Protein AF-A0AAE4VIX7-F1 (afdb_monomer_lite)

Secondary structure (DSSP, 8-state):
-------------------------------EEEEEEEEETTEEEEEEESSSS--EEEEEEEPPPGGG-TTS-S--------PPPP----------PPPHHHHHHHHHHHHHHHHH-GGGT-GGG-EEEEEEEEEE-SSSEEEEEEEEEETTSPPEEEEEEEEEETTEEEEEE-TTTTGGGG-

pLDDT: mean 71.44, std 20.61, range [35.81, 96.44]

Organism: Mycolicibacterium fortuitum (NCBI:txid1766)

Radius of gyration: 29.53 Å; chains: 1; bounding box: 94×46×64 Å

Sequence (183 aa):
MKLRGVPLITASIGVILMSATALGLSIAVADARPFCYETGPGFQKCLDSPRGDYFNPIYAGPKIPESYIPWVPDTAPSPIYVPPAPSYIPPAPVATVPDTGVLENLVQNDMQGFFDNPANGKTQYALHFERVFLTKTGDTTYEGTVAASTGGGPERIIPVHVTVDGDNLAWNLDPGVLVPLFQ

Foldseek 3Di:
DDDDDDDDDDDDDDDDDDDDDDPDDPPPQPQDAKDKDAPDDQWIWIFGCRGVPDRDTPDTGGDDPPVPPPPDDPDDPDPDPPPPDDPCPPPDPLQPDDDQVVVFVVVQVVVVCCQCDVVNVNVVQQKHWDTWDWDDDDSFKIKTWIFMAGDPFDTDIFIKIWGHDRPDIDIDGDPPRCVVRVD

Structure (mmCIF, N/CA/C/O backbone):
data_AF-A0AAE4VIX7-F1
#
_entry.id   AF-A0AAE4VIX7-F1
#
loop_
_atom_site.group_PDB
_atom_site.id
_atom_site.type_symbol
_atom_site.label_atom_id
_atom_site.label_alt_id
_atom_site.label_comp_id
_atom_site.label_asym_id
_atom_site.label_entity_id
_atom_site.label_seq_id
_atom_site.pdbx_PDB_ins_code
_atom_site.Cartn_x
_atom_site.Cartn_y
_atom_site.Cartn_z
_atom_site.occupancy
_atom_sit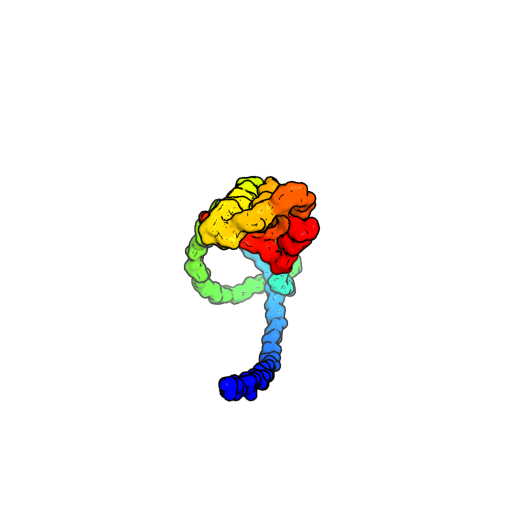e.B_iso_or_equiv
_atom_site.auth_seq_id
_atom_site.auth_comp_id
_atom_site.auth_asym_id
_atom_site.auth_atom_id
_atom_site.pdbx_PDB_model_num
ATOM 1 N N . MET A 1 1 ? 54.078 -24.212 -12.734 1.00 44.94 1 MET A N 1
ATOM 2 C CA . MET A 1 1 ? 52.688 -24.719 -12.769 1.00 44.94 1 MET A CA 1
ATOM 3 C C . MET A 1 1 ? 52.494 -25.699 -11.624 1.00 44.94 1 MET A C 1
ATOM 5 O O . MET A 1 1 ? 53.179 -26.710 -11.582 1.00 44.94 1 MET A O 1
ATOM 9 N N . LYS A 1 2 ? 51.647 -25.353 -10.650 1.00 39.28 2 LYS A N 1
ATOM 10 C CA . LYS A 1 2 ? 51.324 -26.190 -9.485 1.00 39.28 2 LYS A CA 1
ATOM 11 C C . LYS A 1 2 ? 49.862 -25.903 -9.130 1.00 39.28 2 LYS A C 1
ATOM 13 O O . LYS A 1 2 ? 49.573 -24.928 -8.447 1.00 39.28 2 LYS A O 1
ATOM 18 N N . LEU A 1 3 ? 48.948 -26.687 -9.700 1.00 40.97 3 LEU A N 1
ATOM 19 C CA . LEU A 1 3 ? 47.521 -26.657 -9.374 1.00 40.97 3 LEU A CA 1
ATOM 20 C C . LEU A 1 3 ? 47.354 -27.264 -7.975 1.00 40.97 3 LEU A C 1
ATOM 22 O O . LEU A 1 3 ? 47.625 -28.447 -7.776 1.00 40.97 3 LEU A O 1
ATOM 26 N N . ARG A 1 4 ? 46.988 -26.437 -6.990 1.00 48.88 4 ARG A N 1
ATOM 27 C CA . ARG A 1 4 ? 46.560 -26.891 -5.661 1.00 48.88 4 ARG A CA 1
ATOM 28 C C . ARG A 1 4 ? 45.058 -27.158 -5.716 1.00 48.88 4 ARG A C 1
ATOM 30 O O . ARG A 1 4 ? 44.299 -26.289 -6.131 1.00 48.88 4 ARG A O 1
ATOM 37 N N . GLY A 1 5 ? 44.679 -28.375 -5.341 1.00 39.34 5 GLY A N 1
ATOM 38 C CA . GLY A 1 5 ? 43.307 -28.861 -5.353 1.00 39.34 5 GLY A CA 1
ATOM 39 C C . GLY A 1 5 ? 42.466 -28.373 -4.176 1.00 39.34 5 GLY A C 1
ATOM 40 O O . GLY A 1 5 ? 42.968 -28.142 -3.079 1.00 39.34 5 GLY A O 1
ATOM 41 N N . VAL A 1 6 ? 41.170 -28.276 -4.444 1.00 48.34 6 VAL A N 1
ATOM 42 C CA . VAL A 1 6 ? 40.048 -28.278 -3.498 1.00 48.34 6 VAL A CA 1
ATOM 43 C C . VAL A 1 6 ? 38.975 -29.098 -4.225 1.00 48.34 6 VAL A C 1
ATOM 45 O O . VAL A 1 6 ? 38.737 -28.803 -5.400 1.00 48.34 6 VAL A O 1
ATOM 48 N N . PRO A 1 7 ? 38.421 -30.182 -3.644 1.00 50.47 7 PRO A N 1
ATOM 49 C CA . PRO A 1 7 ? 37.179 -30.001 -2.883 1.00 50.47 7 PRO A CA 1
ATOM 50 C C . PRO A 1 7 ? 36.912 -31.044 -1.782 1.00 50.47 7 PRO A C 1
ATOM 52 O O . PRO A 1 7 ? 37.218 -32.219 -1.935 1.00 50.47 7 PRO A O 1
ATOM 55 N N . LEU A 1 8 ? 36.239 -30.621 -0.710 1.00 42.22 8 LEU A N 1
ATOM 56 C CA . LEU A 1 8 ? 35.122 -31.361 -0.111 1.00 42.22 8 LEU A CA 1
ATOM 57 C C . LEU A 1 8 ? 34.461 -30.449 0.934 1.00 42.22 8 LEU A C 1
ATOM 59 O O . LEU A 1 8 ? 35.030 -30.206 1.994 1.00 42.22 8 LEU A O 1
ATOM 63 N N . ILE A 1 9 ? 33.275 -29.920 0.633 1.00 42.88 9 ILE A N 1
ATOM 64 C CA . ILE A 1 9 ? 32.386 -29.368 1.660 1.00 42.88 9 ILE A CA 1
ATOM 65 C C . ILE A 1 9 ? 31.293 -30.410 1.861 1.00 42.88 9 ILE A C 1
ATOM 67 O O . ILE A 1 9 ? 30.448 -30.632 0.998 1.00 42.88 9 ILE A O 1
ATOM 71 N N . THR A 1 10 ? 31.386 -31.097 2.991 1.00 44.09 10 THR A N 1
ATOM 72 C CA . THR A 1 10 ? 30.421 -32.076 3.479 1.00 44.09 10 THR A CA 1
ATOM 73 C C . THR A 1 10 ? 29.131 -31.352 3.858 1.00 44.09 10 THR A C 1
ATOM 75 O O . THR A 1 10 ? 29.123 -30.553 4.791 1.00 44.09 10 THR A O 1
ATOM 78 N N . ALA A 1 11 ? 28.039 -31.619 3.142 1.00 46.22 11 ALA A N 1
ATOM 79 C CA . ALA A 1 11 ? 26.706 -31.172 3.524 1.00 46.22 11 ALA A CA 1
ATOM 80 C C . ALA A 1 11 ? 26.103 -32.189 4.506 1.00 46.22 11 ALA A C 1
ATOM 82 O O . ALA A 1 11 ? 25.762 -33.308 4.127 1.00 46.22 11 ALA A O 1
ATOM 83 N N . SER A 1 12 ? 25.996 -31.818 5.778 1.00 43.56 12 SER A N 1
ATOM 84 C CA . SER A 1 12 ? 25.270 -32.584 6.793 1.00 43.56 12 SER A CA 1
ATOM 85 C C . SER A 1 12 ? 23.797 -32.167 6.803 1.00 43.56 12 SER A C 1
ATOM 87 O O . SER A 1 12 ? 23.462 -31.056 7.208 1.00 43.56 12 SER A O 1
ATOM 89 N N . ILE A 1 13 ? 22.923 -33.071 6.356 1.00 50.22 13 ILE A N 1
ATOM 90 C CA . ILE A 1 13 ? 21.464 -32.971 6.468 1.00 50.22 13 ILE A CA 1
ATOM 91 C C . ILE A 1 13 ? 21.081 -33.455 7.872 1.00 50.22 13 ILE A C 1
ATOM 93 O O . ILE A 1 13 ? 21.126 -34.650 8.156 1.00 50.22 13 ILE A O 1
ATOM 97 N N . GLY A 1 14 ? 20.723 -32.526 8.758 1.00 38.91 14 GLY A N 1
ATOM 98 C CA . GLY A 1 14 ? 20.101 -32.830 10.046 1.00 38.91 14 GLY A CA 1
ATOM 99 C C . GLY A 1 14 ? 18.582 -32.766 9.924 1.00 38.91 14 GLY A C 1
ATOM 100 O O . GLY A 1 14 ? 18.012 -31.680 9.933 1.00 38.91 14 GLY A O 1
ATOM 101 N N . VAL A 1 15 ? 17.922 -33.919 9.802 1.00 44.25 15 VAL A N 1
ATOM 102 C CA . VAL A 1 15 ? 16.461 -34.026 9.927 1.00 44.25 15 VAL A CA 1
ATOM 103 C C . VAL A 1 15 ? 16.129 -34.091 11.416 1.00 44.25 15 VAL A C 1
ATOM 105 O O . VAL A 1 15 ? 16.358 -35.113 12.060 1.00 44.25 15 VAL A O 1
ATOM 108 N N . ILE A 1 16 ? 15.612 -32.995 11.975 1.00 43.12 16 ILE A N 1
ATOM 109 C CA . ILE A 1 16 ? 15.047 -32.980 13.328 1.00 43.12 16 ILE A CA 1
ATOM 110 C C . ILE A 1 16 ? 13.573 -33.374 13.217 1.00 43.12 16 ILE A C 1
ATOM 112 O O . ILE A 1 16 ? 12.733 -32.603 12.759 1.00 43.12 16 ILE A O 1
ATOM 116 N N . LEU A 1 17 ? 13.280 -34.606 13.627 1.00 42.62 17 LEU A N 1
ATOM 117 C CA . LEU A 1 17 ? 11.937 -35.139 13.807 1.00 42.62 17 LEU A CA 1
ATOM 118 C C . LEU A 1 17 ? 11.432 -34.672 15.186 1.00 42.62 17 LEU A C 1
ATOM 120 O O . LEU A 1 17 ? 11.859 -35.211 16.206 1.00 42.62 17 LEU A O 1
ATOM 124 N N . MET A 1 18 ? 10.567 -33.654 15.240 1.00 44.44 18 MET A N 1
ATOM 125 C CA . MET A 1 18 ? 9.864 -33.291 16.478 1.00 44.44 18 MET A CA 1
ATOM 126 C C . MET A 1 18 ? 8.487 -33.954 16.509 1.00 44.44 18 MET A C 1
ATOM 128 O O . MET A 1 18 ? 7.615 -33.687 15.686 1.00 44.44 18 MET A O 1
ATOM 132 N N . SER A 1 19 ? 8.329 -34.857 17.470 1.00 46.19 19 SER A N 1
ATOM 133 C CA . SER A 1 19 ? 7.102 -35.547 17.841 1.00 46.19 19 SER A CA 1
ATOM 134 C C . SER A 1 19 ? 6.092 -34.570 18.449 1.00 46.19 19 SER A C 1
ATOM 136 O O . SER A 1 19 ? 6.297 -34.039 19.537 1.00 46.19 19 SER A O 1
ATOM 138 N N . ALA A 1 20 ? 4.969 -34.365 17.760 1.00 38.59 20 ALA A N 1
ATOM 139 C CA . ALA A 1 20 ? 3.804 -33.681 18.305 1.00 38.59 20 ALA A CA 1
ATOM 140 C C . ALA A 1 20 ? 3.019 -34.644 19.211 1.00 38.59 20 ALA A C 1
ATOM 142 O O . ALA A 1 20 ? 2.307 -35.531 18.738 1.00 38.59 20 ALA A O 1
ATOM 143 N N . THR A 1 21 ? 3.148 -34.483 20.525 1.00 46.06 21 THR A N 1
ATOM 144 C CA . THR A 1 21 ? 2.218 -35.060 21.496 1.00 46.06 21 THR A CA 1
ATOM 145 C C . THR A 1 21 ? 0.936 -34.231 21.499 1.00 46.06 21 THR A C 1
ATOM 147 O O . THR A 1 21 ? 0.884 -33.118 22.016 1.00 46.06 21 THR A O 1
ATOM 150 N N . ALA A 1 22 ? -0.115 -34.787 20.899 1.00 39.25 22 ALA A N 1
ATOM 151 C CA . ALA A 1 22 ? -1.469 -34.267 20.992 1.00 39.25 22 ALA A CA 1
ATOM 152 C C . ALA A 1 22 ? -1.993 -34.450 22.427 1.00 39.25 22 ALA A C 1
ATOM 154 O O . ALA A 1 22 ? -2.462 -35.525 22.801 1.00 39.25 22 ALA A O 1
ATOM 155 N N . LEU A 1 23 ? -1.910 -33.398 23.240 1.00 42.00 23 LEU A N 1
ATOM 156 C CA . LEU A 1 23 ? -2.723 -33.280 24.445 1.00 42.00 23 LEU A CA 1
ATOM 157 C C . LEU A 1 23 ? -4.101 -32.778 24.016 1.00 42.00 23 LEU A C 1
ATOM 159 O O . LEU A 1 23 ? -4.292 -31.598 23.728 1.00 42.00 23 LEU A O 1
ATOM 163 N N . GLY A 1 24 ? -5.047 -33.712 23.933 1.00 38.69 24 GLY A N 1
ATOM 164 C CA . GLY A 1 24 ? -6.462 -33.411 23.787 1.00 38.69 24 GLY A CA 1
ATOM 165 C C . GLY A 1 24 ? -6.947 -32.610 24.991 1.00 38.69 24 GLY A C 1
ATOM 166 O O . GLY A 1 24 ? -7.210 -33.170 26.053 1.00 38.69 24 GLY A O 1
ATOM 167 N N . LEU A 1 25 ? -7.063 -31.295 24.818 1.00 36.59 25 LEU A N 1
ATOM 168 C CA . LEU A 1 25 ? -7.889 -30.464 25.677 1.00 36.59 25 LEU A CA 1
ATOM 169 C C . LEU A 1 25 ? -9.334 -30.673 25.238 1.00 36.59 25 LEU A C 1
ATOM 171 O O . LEU A 1 25 ? -9.755 -30.223 24.174 1.00 36.59 25 LEU A O 1
ATOM 175 N N . SER A 1 26 ? -10.081 -31.401 26.059 1.00 38.09 26 SER A N 1
ATOM 176 C CA . SER A 1 26 ? -11.534 -31.435 26.008 1.00 38.09 26 SER A CA 1
ATOM 177 C C . SER A 1 26 ? -12.054 -29.997 26.050 1.00 38.09 26 SER A C 1
ATOM 179 O O . SER A 1 26 ? -11.982 -29.337 27.085 1.00 38.09 26 SER A O 1
ATOM 181 N N . ILE A 1 27 ? -12.572 -29.505 24.926 1.00 39.47 27 ILE A N 1
ATOM 182 C CA . ILE A 1 27 ? -13.399 -28.300 24.879 1.00 39.47 27 ILE A CA 1
ATOM 183 C C . ILE A 1 27 ? -14.705 -28.606 25.611 1.00 39.47 27 ILE A C 1
ATOM 185 O O . ILE A 1 27 ? -15.689 -29.057 25.030 1.00 39.47 27 ILE A O 1
ATOM 189 N N . ALA A 1 28 ? -14.702 -28.406 26.926 1.00 35.81 28 ALA A N 1
ATOM 190 C CA . ALA A 1 28 ? -15.936 -28.205 27.659 1.00 35.81 28 ALA A CA 1
ATOM 191 C C . ALA A 1 28 ? -16.530 -26.887 27.151 1.00 35.81 28 ALA A C 1
ATOM 193 O O . ALA A 1 28 ? -16.070 -25.805 27.512 1.00 35.81 28 ALA A O 1
ATOM 194 N N . VAL A 1 29 ? -17.515 -26.977 26.260 1.00 41.72 29 VAL A N 1
ATOM 195 C CA . VAL A 1 29 ? -18.374 -25.841 25.929 1.00 41.72 29 VAL A CA 1
ATOM 196 C C . VAL A 1 29 ? -19.155 -25.536 27.204 1.00 41.72 29 VAL A C 1
ATOM 198 O O . VAL A 1 29 ? -20.039 -26.296 27.594 1.00 41.72 29 VAL A O 1
ATOM 201 N N . ALA A 1 30 ? -18.755 -24.487 27.921 1.00 43.38 30 ALA A N 1
ATOM 202 C CA . ALA A 1 30 ? -19.551 -23.965 29.015 1.00 43.38 30 ALA A CA 1
ATOM 203 C C . ALA A 1 30 ? -20.843 -23.414 28.399 1.00 43.38 30 ALA A C 1
ATOM 205 O O . ALA A 1 30 ? -20.797 -22.462 27.625 1.00 43.38 30 ALA A O 1
ATOM 206 N N . ASP A 1 31 ? -21.971 -24.054 28.702 1.00 46.34 31 ASP A N 1
ATOM 207 C CA . ASP A 1 31 ? -23.308 -23.570 28.363 1.00 46.34 31 ASP A CA 1
ATOM 208 C C . ASP A 1 31 ? -23.557 -22.280 29.163 1.00 46.34 31 ASP A C 1
ATOM 210 O O . ASP A 1 31 ? -23.969 -22.299 30.329 1.00 46.34 31 ASP A O 1
ATOM 214 N N . ALA A 1 32 ? -23.153 -21.149 28.585 1.00 54.47 32 ALA A N 1
ATOM 215 C CA . ALA A 1 32 ? -23.319 -19.841 29.186 1.00 54.47 32 ALA A CA 1
ATOM 216 C C . ALA A 1 32 ? -24.740 -19.366 28.887 1.00 54.47 32 ALA A C 1
ATOM 218 O O . ALA A 1 32 ? -25.025 -18.790 27.837 1.00 54.47 32 ALA A O 1
ATOM 219 N N . ARG A 1 33 ? -25.628 -19.639 29.848 1.00 60.75 33 ARG A N 1
ATOM 220 C CA . ARG A 1 33 ? -27.011 -19.155 29.865 1.00 60.75 33 ARG A CA 1
ATOM 221 C C . ARG A 1 33 ? -27.088 -17.649 29.569 1.00 60.75 33 ARG A C 1
ATOM 223 O O . ARG A 1 33 ? -26.169 -16.916 29.951 1.00 60.75 33 ARG A O 1
ATOM 230 N N . PRO A 1 34 ? -28.205 -17.168 28.990 1.00 65.81 34 PRO A N 1
ATOM 231 C CA . PRO A 1 34 ? -28.380 -15.751 28.728 1.00 65.81 34 PRO A CA 1
ATOM 232 C C . PRO A 1 34 ? -28.231 -14.930 30.010 1.00 65.81 34 PRO A C 1
ATOM 234 O O . PRO A 1 34 ? -28.858 -15.243 31.024 1.00 65.81 34 PRO A O 1
ATOM 237 N N . PHE A 1 35 ? -27.428 -13.870 29.964 1.00 72.12 35 PHE A N 1
ATOM 238 C CA . PHE A 1 35 ? -27.260 -12.946 31.083 1.00 72.12 35 PHE A CA 1
ATOM 239 C C . PHE A 1 35 ? -27.614 -11.523 30.655 1.00 72.12 35 PHE A C 1
ATOM 241 O O . PHE A 1 35 ? -27.297 -11.089 29.546 1.00 72.12 35 PHE A O 1
ATOM 248 N N . CYS A 1 36 ? -28.285 -10.793 31.544 1.00 75.56 36 CYS A N 1
ATOM 249 C CA . CYS A 1 36 ? -28.646 -9.396 31.341 1.00 75.56 36 CYS A CA 1
ATOM 250 C C . CYS A 1 36 ? -27.830 -8.498 32.271 1.00 75.56 36 CYS A C 1
ATOM 252 O O . CYS A 1 36 ? -27.603 -8.844 33.428 1.00 75.56 36 CYS A O 1
ATOM 254 N N . TYR A 1 37 ? -27.417 -7.331 31.782 1.00 73.69 37 TYR A N 1
ATOM 255 C CA . TYR A 1 37 ? -26.749 -6.302 32.575 1.00 73.69 37 TYR A CA 1
ATOM 256 C C . TYR A 1 37 ? -27.337 -4.921 32.277 1.00 73.69 37 TYR A C 1
ATOM 258 O O . TYR A 1 37 ? -27.805 -4.644 31.169 1.00 73.69 37 TYR A O 1
ATOM 266 N N . GLU A 1 38 ? -27.340 -4.050 33.285 1.00 75.69 38 GLU A N 1
ATOM 267 C CA . GLU A 1 38 ? -27.856 -2.689 33.150 1.00 75.69 38 GLU A CA 1
ATOM 268 C C . GLU A 1 38 ? -26.874 -1.820 32.356 1.00 75.69 38 GLU A C 1
ATOM 270 O O . GLU A 1 38 ? -25.675 -1.800 32.629 1.00 75.69 38 GLU A O 1
ATOM 275 N N . THR A 1 39 ? -27.385 -1.083 31.369 1.00 76.31 39 THR A N 1
ATOM 276 C CA . THR A 1 39 ? -26.591 -0.134 30.566 1.00 76.31 39 THR A CA 1
ATOM 277 C C . THR A 1 39 ? -26.869 1.326 30.919 1.00 76.31 39 THR A C 1
ATOM 279 O O . THR A 1 39 ? -26.241 2.221 30.361 1.00 76.31 39 THR A O 1
ATOM 282 N N . GLY A 1 40 ? -27.822 1.580 31.817 1.00 74.00 40 GLY A N 1
ATOM 283 C CA . GLY A 1 40 ? -28.203 2.910 32.287 1.00 74.00 40 GLY A CA 1
ATOM 284 C C . GLY A 1 40 ? -29.487 2.867 33.124 1.00 74.00 40 GLY A C 1
ATOM 285 O O . GLY A 1 40 ? -30.106 1.805 33.225 1.00 74.00 40 GLY A O 1
ATOM 286 N N . PRO A 1 41 ? -29.917 3.999 33.716 1.00 78.19 41 PRO A N 1
ATOM 287 C CA . PRO A 1 41 ? -31.117 4.049 34.549 1.00 78.19 41 PRO A CA 1
ATOM 288 C C . PRO A 1 41 ? -32.353 3.557 33.786 1.00 78.19 41 PRO A C 1
ATOM 290 O O . PRO A 1 41 ? -32.846 4.229 32.883 1.00 78.19 41 PRO A O 1
ATOM 293 N N . GLY A 1 42 ? -32.837 2.364 34.136 1.00 78.56 42 GLY A N 1
ATOM 294 C CA . GLY A 1 42 ? -34.011 1.754 33.512 1.00 78.56 42 GLY A CA 1
ATOM 295 C C . GLY A 1 42 ? -33.773 1.095 32.150 1.00 78.56 42 GLY A C 1
ATOM 296 O O . GLY A 1 42 ? -34.759 0.791 31.488 1.00 78.56 42 GLY A O 1
ATOM 297 N N . PHE A 1 43 ? -32.526 0.844 31.735 1.00 78.12 43 PHE A N 1
ATOM 298 C CA . PHE A 1 43 ? -32.193 0.129 30.494 1.00 78.12 43 PHE A CA 1
ATOM 299 C C . PHE A 1 43 ? -31.272 -1.062 30.760 1.00 78.12 43 PHE A C 1
ATOM 301 O O . PHE A 1 43 ? -30.335 -0.968 31.555 1.00 78.12 43 PHE A O 1
ATOM 308 N N . GLN A 1 44 ? -31.497 -2.163 30.046 1.00 78.31 44 GLN A N 1
ATOM 309 C CA . GLN A 1 44 ? -30.665 -3.361 30.115 1.00 78.31 44 GLN A CA 1
ATOM 310 C C . GLN A 1 44 ? -30.336 -3.912 28.726 1.00 78.31 44 GLN A C 1
ATOM 312 O O . GLN A 1 44 ? -31.098 -3.752 27.766 1.00 78.31 44 GLN A O 1
ATOM 317 N N . LYS A 1 45 ? -29.207 -4.615 28.643 1.00 77.50 45 LYS A N 1
ATOM 318 C CA . LYS A 1 45 ? -28.851 -5.474 27.514 1.00 77.50 45 LYS A CA 1
ATOM 319 C C . LYS A 1 45 ? -28.742 -6.913 27.979 1.00 77.50 45 LYS A C 1
ATOM 321 O O . LYS A 1 45 ? -28.195 -7.165 29.047 1.00 77.50 45 LYS A O 1
ATOM 326 N N . CYS A 1 46 ? -29.240 -7.840 27.172 1.00 76.62 46 CYS A N 1
ATOM 327 C CA . CYS A 1 46 ? -29.115 -9.271 27.408 1.00 76.62 46 CYS A CA 1
ATOM 328 C C . CYS A 1 46 ? -28.312 -9.913 26.282 1.00 76.62 46 CYS A C 1
ATOM 330 O O . CYS A 1 46 ? -28.530 -9.617 25.103 1.00 76.62 46 CYS A O 1
ATOM 332 N N . LEU A 1 47 ? -27.388 -10.784 26.665 1.00 73.94 47 LEU A N 1
ATOM 333 C CA . LEU A 1 47 ? -26.490 -11.514 25.780 1.00 73.94 47 LEU A CA 1
ATOM 334 C C . LEU A 1 47 ? -26.750 -13.005 25.972 1.00 73.94 47 LEU A C 1
ATOM 336 O O . LEU A 1 47 ? -26.923 -13.446 27.106 1.00 73.94 47 LEU A O 1
ATOM 340 N N . ASP A 1 48 ? -26.766 -13.762 24.882 1.00 69.75 48 ASP A N 1
ATOM 341 C CA . ASP A 1 48 ? -26.826 -15.224 24.903 1.00 69.75 48 ASP A CA 1
ATOM 342 C C . ASP A 1 48 ? -25.527 -15.770 24.305 1.00 69.75 48 ASP A C 1
ATOM 344 O O . ASP A 1 48 ? -25.086 -15.285 23.261 1.00 69.75 48 ASP A O 1
ATOM 348 N N . SER A 1 49 ? -24.882 -16.726 24.979 1.00 59.88 49 SER A N 1
ATOM 349 C CA . SER A 1 49 ? -23.633 -17.337 24.501 1.00 59.88 49 SER A CA 1
ATOM 350 C C . SER A 1 49 ? -23.704 -18.863 24.575 1.00 59.88 49 SER A C 1
ATOM 352 O O . SER A 1 49 ? -22.968 -19.505 25.325 1.00 59.88 49 SER A O 1
ATOM 354 N N . PRO A 1 50 ? -24.564 -19.490 23.756 1.00 55.44 50 PRO A N 1
ATOM 355 C CA . PRO A 1 50 ? -24.742 -20.934 23.797 1.00 55.44 50 PRO A CA 1
ATOM 356 C C . PRO A 1 50 ? -23.529 -21.709 23.251 1.00 55.44 50 PRO A C 1
ATOM 358 O O . PRO A 1 50 ? -23.483 -22.931 23.386 1.00 55.44 50 PRO A O 1
ATOM 361 N N . ARG A 1 51 ? -22.559 -21.052 22.587 1.00 50.09 51 ARG A N 1
ATOM 362 C CA . ARG A 1 51 ? -21.436 -21.734 21.904 1.00 50.09 51 ARG A CA 1
ATOM 363 C C . ARG A 1 51 ? -20.077 -21.034 21.968 1.00 50.09 51 ARG A C 1
ATOM 365 O O . ARG A 1 51 ? -19.188 -21.405 21.214 1.00 50.09 51 ARG A O 1
ATOM 372 N N . GLY A 1 52 ? -19.886 -20.047 22.844 1.00 51.66 52 GLY A N 1
ATOM 373 C CA . GLY A 1 52 ? -18.600 -19.340 22.963 1.00 51.66 52 GLY A CA 1
ATOM 374 C C . GLY A 1 52 ? -18.247 -18.427 21.780 1.00 51.66 52 GLY A C 1
ATOM 375 O O . GLY A 1 52 ? -17.307 -17.646 21.888 1.00 51.66 52 GLY A O 1
ATOM 376 N N . ASP A 1 53 ? -19.036 -18.455 20.705 1.00 47.50 53 ASP A N 1
ATOM 377 C CA . ASP A 1 53 ? -18.894 -17.582 19.549 1.00 47.50 53 ASP A CA 1
ATOM 378 C C . ASP A 1 53 ? -19.934 -16.455 19.608 1.00 47.50 53 ASP A C 1
ATOM 380 O O . ASP A 1 53 ? -21.134 -16.680 19.469 1.00 47.50 53 ASP A O 1
ATOM 384 N N . TYR A 1 54 ? -19.423 -15.236 19.786 1.00 51.97 54 TYR A N 1
ATOM 385 C CA . TYR A 1 54 ? -20.084 -13.938 19.627 1.00 51.97 54 TYR A CA 1
ATOM 386 C C . TYR A 1 54 ? -21.271 -13.600 20.545 1.00 51.97 54 TYR A C 1
ATOM 388 O O . TYR A 1 54 ? -22.376 -14.122 20.443 1.00 51.97 54 TYR A O 1
ATOM 396 N N . PHE A 1 55 ? -21.034 -12.569 21.365 1.00 60.22 55 PHE A N 1
ATOM 397 C CA . PHE A 1 55 ? -22.005 -11.799 22.143 1.00 60.22 55 PHE A CA 1
ATOM 398 C C . PHE A 1 55 ? -23.056 -11.122 21.248 1.00 60.22 55 PHE A C 1
ATOM 400 O O . PHE A 1 55 ? -23.011 -9.910 21.024 1.00 60.22 55 PHE A O 1
ATOM 407 N N . ASN A 1 56 ? -24.003 -11.888 20.717 1.00 59.25 56 ASN A N 1
ATOM 408 C CA . ASN A 1 56 ? -25.098 -11.319 19.951 1.00 59.25 56 ASN A CA 1
ATOM 409 C C . ASN A 1 56 ? -26.171 -10.813 20.934 1.00 59.25 56 ASN A C 1
ATOM 411 O O . ASN A 1 56 ? -26.664 -11.597 21.752 1.00 59.25 56 ASN A O 1
ATOM 415 N N . PRO A 1 57 ? -26.524 -9.514 20.924 1.00 62.22 57 PRO A N 1
ATOM 416 C CA . PRO A 1 57 ? -27.540 -8.995 21.824 1.00 62.22 57 PRO A CA 1
ATOM 417 C C . PRO A 1 57 ? -28.901 -9.578 21.459 1.00 62.22 57 PRO A C 1
ATOM 419 O O . PRO A 1 57 ? -29.467 -9.264 20.415 1.00 62.22 57 PRO A O 1
ATOM 422 N N . ILE A 1 58 ? -29.441 -10.405 22.351 1.00 70.19 58 ILE A N 1
ATOM 423 C CA . ILE A 1 58 ? -30.806 -10.929 22.233 1.00 70.19 58 ILE A CA 1
ATOM 424 C C . ILE A 1 58 ? -31.843 -9.886 22.662 1.00 70.19 58 ILE A C 1
ATOM 426 O O . ILE A 1 58 ? -33.004 -9.959 22.269 1.00 70.19 58 ILE A O 1
ATOM 430 N N . TYR A 1 59 ? -31.426 -8.897 23.461 1.00 74.50 59 TYR A N 1
ATOM 431 C CA . TYR A 1 59 ? -32.280 -7.802 23.901 1.00 74.50 59 TYR A CA 1
ATOM 432 C C . TYR A 1 59 ? -31.461 -6.551 24.222 1.00 74.50 59 TYR A C 1
ATOM 434 O O . TYR A 1 59 ? -30.421 -6.631 24.877 1.00 74.50 59 TYR A O 1
ATOM 442 N N . ALA A 1 60 ? -31.954 -5.390 23.799 1.00 79.56 60 ALA A N 1
ATOM 443 C CA . ALA A 1 60 ? -31.456 -4.082 24.208 1.00 79.56 60 ALA A CA 1
ATOM 444 C C . ALA A 1 60 ? -32.649 -3.129 24.331 1.00 79.56 60 ALA A C 1
ATOM 446 O O . ALA A 1 60 ? -33.285 -2.802 23.329 1.00 79.56 60 ALA A O 1
ATOM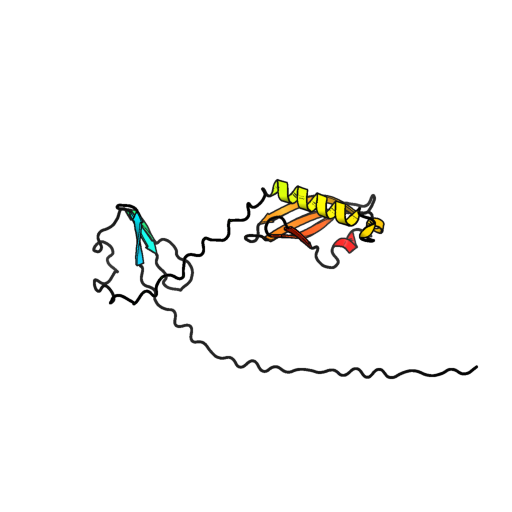 447 N N . GLY A 1 61 ? -32.979 -2.703 25.548 1.00 79.38 61 GLY A N 1
ATOM 448 C CA . GLY A 1 61 ? -34.179 -1.902 25.775 1.00 79.38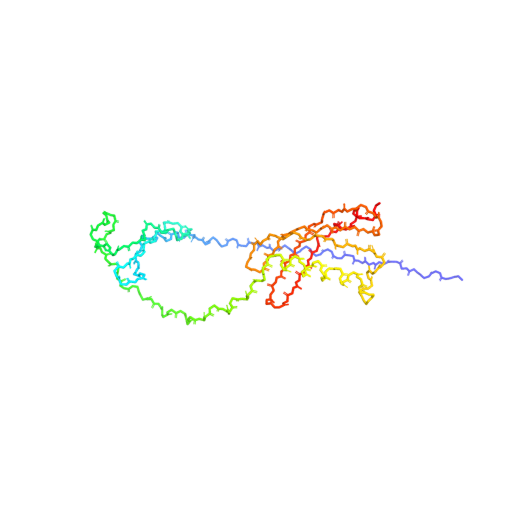 61 GLY A CA 1
ATOM 449 C C . GLY A 1 61 ? -34.419 -1.555 27.242 1.00 79.38 61 GLY A C 1
ATOM 450 O O . GLY A 1 61 ? -33.514 -1.711 28.066 1.00 79.38 61 GLY A O 1
ATOM 451 N N . PRO A 1 62 ? -35.617 -1.041 27.572 1.00 81.06 62 PRO A N 1
ATOM 452 C CA . PRO A 1 62 ? -36.015 -0.773 28.947 1.00 81.06 62 PRO A CA 1
ATOM 453 C C . PRO A 1 62 ? -35.877 -2.006 29.848 1.00 81.06 62 PRO A C 1
ATOM 455 O O . PRO A 1 62 ? -35.963 -3.142 29.390 1.00 81.06 62 PRO A O 1
ATOM 458 N N . LYS A 1 63 ? -35.672 -1.795 31.147 1.00 77.69 63 LYS A N 1
ATOM 459 C CA . LYS A 1 63 ? -35.547 -2.876 32.126 1.00 77.69 63 LYS A CA 1
ATOM 460 C C . LYS A 1 63 ? -36.823 -3.719 32.116 1.00 77.69 63 LYS A C 1
ATOM 462 O O . LYS A 1 63 ? -37.905 -3.205 32.401 1.00 77.69 63 LYS A O 1
ATOM 467 N N . ILE A 1 64 ? -36.692 -4.999 31.781 1.00 75.12 64 ILE A N 1
ATOM 468 C CA . ILE A 1 64 ? -37.800 -5.952 31.843 1.00 75.12 64 ILE A CA 1
ATOM 469 C C . ILE A 1 64 ? -37.783 -6.638 33.213 1.00 75.12 64 ILE A C 1
ATOM 471 O O . ILE A 1 64 ? -36.706 -6.935 33.730 1.00 75.12 64 ILE A O 1
ATOM 475 N N . PRO A 1 65 ? -38.950 -6.865 33.837 1.00 68.31 65 PRO A N 1
ATOM 476 C CA . PRO A 1 65 ? -39.020 -7.627 35.077 1.00 68.31 65 PRO A CA 1
ATOM 477 C C . PRO A 1 65 ? -38.527 -9.062 34.836 1.00 68.31 65 PRO A C 1
ATOM 479 O O . PRO A 1 65 ? -38.820 -9.651 33.795 1.00 68.31 65 PRO A O 1
ATOM 482 N N . GLU A 1 66 ? -37.793 -9.621 35.804 1.00 58.09 66 GLU A N 1
ATOM 483 C CA . GLU A 1 66 ? -37.131 -10.939 35.716 1.00 58.09 66 GLU A CA 1
ATOM 484 C C . GLU A 1 66 ? -38.084 -12.087 35.334 1.00 58.09 66 GLU A C 1
ATOM 486 O O . GLU A 1 66 ? -37.660 -13.071 34.739 1.00 58.09 66 GLU A O 1
ATOM 491 N N . SER A 1 67 ? -39.387 -11.926 35.573 1.00 58.38 67 SER A N 1
ATOM 492 C CA . SER A 1 67 ? -40.433 -12.899 35.249 1.00 58.38 67 SER A CA 1
ATOM 493 C C . SER A 1 67 ? -40.880 -12.932 33.780 1.00 58.38 67 SER A C 1
ATOM 495 O O . SER A 1 67 ? -41.689 -13.785 33.415 1.00 58.38 67 SER A O 1
ATOM 497 N N . TYR A 1 68 ? -40.409 -12.019 32.923 1.00 61.31 68 TYR A N 1
ATOM 498 C CA . TYR A 1 68 ? -40.893 -11.908 31.537 1.00 61.31 68 TYR A CA 1
ATOM 499 C C . TYR A 1 68 ? -40.157 -12.819 30.538 1.00 61.31 68 TYR A C 1
ATOM 501 O O . TYR A 1 68 ? -40.550 -12.892 29.375 1.00 61.31 68 TYR A O 1
ATOM 509 N N . ILE A 1 69 ? -39.103 -13.525 30.964 1.00 57.78 69 ILE A N 1
ATOM 510 C CA . ILE A 1 69 ? -38.335 -14.427 30.097 1.00 57.78 69 ILE A CA 1
ATOM 511 C C . ILE A 1 69 ? -38.642 -15.883 30.494 1.00 57.78 69 ILE A C 1
ATOM 513 O O . ILE A 1 69 ? -38.040 -16.397 31.436 1.00 57.78 69 ILE A O 1
ATOM 517 N N . PRO A 1 70 ? -39.557 -16.581 29.791 1.00 53.50 70 PRO A N 1
ATOM 518 C CA . PRO A 1 70 ? -40.119 -17.866 30.230 1.00 53.50 70 PRO A CA 1
ATOM 519 C C . PRO A 1 70 ? -39.131 -19.048 30.262 1.00 53.50 70 PRO A C 1
ATOM 521 O O . PRO A 1 70 ? -39.517 -20.157 30.618 1.00 53.50 70 PRO A O 1
ATOM 524 N N . TRP A 1 71 ? -37.867 -18.838 29.890 1.00 57.25 71 TRP A N 1
ATOM 525 C CA . TRP A 1 71 ? -36.810 -19.855 29.885 1.00 57.25 71 TRP A CA 1
ATOM 526 C C . TRP A 1 71 ? -35.645 -19.549 30.838 1.00 57.25 71 TRP A C 1
ATOM 528 O O . TRP A 1 71 ? -34.653 -20.277 30.824 1.00 57.25 71 TRP A O 1
ATOM 538 N N . VAL A 1 72 ? -35.733 -18.500 31.663 1.00 51.69 72 VAL A N 1
ATOM 539 C CA . VAL A 1 72 ? -34.726 -18.202 32.694 1.00 51.69 72 VAL A CA 1
ATOM 540 C C . VAL A 1 72 ? -35.153 -18.881 33.999 1.00 51.69 72 VAL A C 1
ATOM 542 O O . VAL A 1 72 ? -36.225 -18.572 34.511 1.00 51.69 72 VAL A O 1
ATOM 545 N N . PRO A 1 73 ? -34.379 -19.834 34.547 1.00 49.31 73 PRO A N 1
ATOM 546 C CA . PRO A 1 73 ? -34.728 -20.465 35.817 1.00 49.31 73 PRO A CA 1
ATOM 547 C C . PRO A 1 73 ? -34.643 -19.472 36.982 1.00 49.31 73 PRO A C 1
ATOM 549 O O . PRO A 1 73 ? -33.654 -18.753 37.092 1.00 49.31 73 PRO A O 1
ATOM 552 N N . ASP A 1 74 ? -35.625 -19.513 37.889 1.00 51.19 74 ASP A N 1
ATOM 553 C CA . ASP A 1 74 ? -35.730 -18.679 39.108 1.00 51.19 74 ASP A CA 1
ATOM 554 C C . ASP A 1 74 ? -34.580 -18.864 40.120 1.00 51.19 74 ASP A C 1
ATOM 556 O O . ASP A 1 74 ? -34.496 -18.180 41.141 1.00 51.19 74 ASP A O 1
ATOM 560 N N . THR A 1 75 ? -33.676 -19.810 39.880 1.00 52.38 75 THR A N 1
ATOM 561 C CA . THR A 1 75 ? -32.499 -20.024 40.715 1.00 52.38 75 THR A CA 1
ATOM 562 C C . THR A 1 75 ? -31.359 -19.138 40.243 1.00 52.38 75 THR A C 1
ATOM 564 O O . THR A 1 75 ? -30.546 -19.530 39.403 1.00 52.38 75 THR A O 1
ATOM 567 N N . ALA A 1 76 ? -31.274 -17.945 40.839 1.00 50.56 76 ALA A N 1
ATOM 568 C CA . ALA A 1 76 ? -30.057 -17.147 40.810 1.00 50.56 76 ALA A CA 1
ATOM 569 C C . ALA A 1 76 ? -28.881 -18.045 41.254 1.00 50.56 76 ALA A C 1
ATOM 571 O O . ALA A 1 76 ? -28.925 -18.598 42.360 1.00 50.56 76 ALA A O 1
ATOM 572 N N . PRO A 1 77 ? -27.858 -18.266 40.407 1.00 50.59 77 PRO A N 1
ATOM 573 C CA . PRO A 1 77 ? -26.695 -19.031 40.818 1.00 50.59 77 PRO A CA 1
ATOM 574 C C . PRO A 1 77 ? -26.031 -18.327 42.003 1.00 50.59 77 PRO A C 1
ATOM 576 O O . PRO A 1 77 ? -26.011 -17.097 42.079 1.00 50.59 77 PRO A O 1
ATOM 579 N N . SER A 1 78 ? -25.493 -19.118 42.934 1.00 42.81 78 SER A N 1
ATOM 580 C CA . SER A 1 78 ? -24.686 -18.626 44.052 1.00 42.81 78 SER A CA 1
ATOM 581 C C . SER A 1 78 ? -23.679 -17.589 43.545 1.00 42.81 78 SER A C 1
ATOM 583 O O . SER A 1 78 ? -23.113 -17.816 42.471 1.00 42.81 78 SER A O 1
ATOM 585 N N . PRO A 1 79 ? -23.429 -16.486 44.277 1.00 40.25 79 PRO A N 1
ATOM 586 C CA . PRO A 1 79 ? -22.505 -15.452 43.834 1.00 40.25 79 PRO A CA 1
ATOM 587 C C . PRO A 1 79 ? -21.154 -16.095 43.532 1.00 40.25 79 PRO A C 1
ATOM 589 O O . PRO A 1 79 ? -20.433 -16.532 44.431 1.00 40.25 79 PRO A O 1
ATOM 592 N N . ILE A 1 80 ? -20.844 -16.203 42.242 1.00 40.06 80 ILE A N 1
ATOM 593 C CA . ILE A 1 80 ? -19.521 -16.589 41.782 1.00 40.06 80 ILE A CA 1
ATOM 594 C C . ILE A 1 80 ? -18.598 -15.502 42.311 1.00 40.06 80 ILE A C 1
ATOM 596 O O . ILE A 1 80 ? -18.870 -14.314 42.133 1.00 40.06 80 ILE A O 1
ATOM 600 N N . TYR A 1 81 ? -17.535 -15.909 43.002 1.00 43.06 81 TYR A N 1
ATOM 601 C CA . TYR A 1 81 ? -16.438 -15.013 43.325 1.00 43.06 81 TYR A CA 1
ATOM 602 C C . TYR A 1 81 ? -15.935 -14.431 42.004 1.00 43.06 81 TYR A C 1
ATOM 604 O O . TYR A 1 81 ? -15.244 -15.108 41.246 1.00 43.06 81 TYR A O 1
ATOM 612 N N . VAL A 1 82 ? -16.359 -13.206 41.700 1.00 44.94 82 VAL A N 1
ATOM 613 C CA . VAL A 1 82 ? -15.815 -12.428 40.598 1.00 44.94 82 VAL A CA 1
ATOM 614 C C . VAL A 1 82 ? -14.459 -11.969 41.115 1.00 44.94 82 VAL A C 1
ATOM 616 O O . VAL A 1 82 ? -14.430 -11.143 42.035 1.00 44.94 82 VAL A O 1
ATOM 619 N N . PRO A 1 83 ? -13.333 -12.528 40.629 1.00 42.03 83 PRO A N 1
ATOM 620 C CA . PRO A 1 83 ? -12.043 -11.954 40.961 1.00 42.03 83 PRO A CA 1
ATOM 621 C C . PRO A 1 83 ? -12.099 -10.464 40.602 1.00 42.03 83 PRO A C 1
ATOM 623 O O . PRO A 1 83 ? -12.750 -10.114 39.612 1.00 42.03 83 PRO A O 1
ATOM 626 N N . PRO A 1 84 ? -11.485 -9.580 41.408 1.00 49.50 84 PRO A N 1
ATOM 627 C CA . PRO A 1 84 ? -11.454 -8.159 41.098 1.00 49.50 84 PRO A CA 1
ATOM 628 C C . PRO A 1 84 ? -11.057 -7.997 39.636 1.00 49.50 84 PRO A C 1
ATOM 630 O O . PRO A 1 84 ? -10.087 -8.619 39.193 1.00 49.50 84 PRO A O 1
ATOM 633 N N . ALA A 1 85 ? -11.869 -7.237 38.890 1.00 48.94 85 ALA A N 1
ATOM 634 C CA . ALA A 1 85 ? -11.617 -6.989 37.482 1.00 48.94 85 ALA A CA 1
ATOM 635 C C . ALA A 1 85 ? -10.135 -6.614 37.338 1.00 48.94 85 ALA A C 1
ATOM 637 O O . ALA A 1 85 ? -9.664 -5.783 38.129 1.00 48.94 85 ALA A O 1
ATOM 638 N N . PRO A 1 86 ? -9.384 -7.244 36.414 1.00 50.31 86 PRO A N 1
ATOM 639 C CA . PRO A 1 86 ? -8.017 -6.823 36.163 1.00 50.31 86 PRO A CA 1
ATOM 640 C C . PRO A 1 86 ? -8.053 -5.313 35.973 1.00 50.31 86 PRO A C 1
ATOM 642 O O . PRO A 1 86 ? -8.960 -4.810 35.302 1.00 50.31 86 PRO A O 1
ATOM 645 N N . SER A 1 87 ? -7.143 -4.606 36.649 1.00 43.59 87 SER A N 1
ATOM 646 C CA . SER A 1 87 ? -7.051 -3.152 36.598 1.00 43.59 87 SER A CA 1
ATOM 647 C C . SER A 1 87 ? -7.315 -2.710 35.168 1.00 43.59 87 SER A C 1
ATOM 649 O O . SER A 1 87 ? -6.616 -3.167 34.264 1.00 43.59 87 SER A O 1
ATOM 651 N N . TYR A 1 88 ? -8.362 -1.904 34.965 1.00 43.12 88 TYR A N 1
ATOM 652 C CA . TYR A 1 88 ? -8.659 -1.319 33.667 1.00 43.12 88 TYR A CA 1
ATOM 653 C C . TYR A 1 88 ? -7.440 -0.488 33.286 1.00 43.12 88 TYR A C 1
ATOM 655 O O . TYR A 1 88 ? -7.274 0.642 33.741 1.00 43.12 88 TYR A O 1
ATOM 663 N N . ILE A 1 89 ? -6.538 -1.096 32.522 1.00 46.19 89 ILE A N 1
ATOM 664 C CA . ILE A 1 89 ? -5.555 -0.369 31.748 1.00 46.19 89 ILE A CA 1
ATOM 665 C C . ILE A 1 89 ? -6.432 0.320 30.710 1.00 46.19 89 ILE A C 1
ATOM 667 O O . ILE A 1 89 ? -7.096 -0.388 29.944 1.00 46.19 89 ILE A O 1
ATOM 671 N N . PRO A 1 90 ? -6.530 1.661 30.725 1.00 49.03 90 PRO A N 1
ATOM 672 C CA . PRO A 1 90 ? -7.201 2.361 29.648 1.00 49.03 90 PRO A CA 1
ATOM 673 C C . PRO A 1 90 ? -6.659 1.788 28.341 1.00 49.03 90 PRO A C 1
ATOM 675 O O . PRO A 1 90 ? -5.439 1.598 28.261 1.00 49.03 90 PRO A O 1
ATOM 678 N N . PRO A 1 91 ? -7.514 1.459 27.354 1.00 55.25 91 PRO A N 1
ATOM 679 C CA . PRO A 1 91 ? -7.005 1.092 26.047 1.00 55.25 91 PRO A CA 1
ATOM 680 C C . PRO A 1 91 ? -5.978 2.153 25.673 1.00 55.25 91 PRO A C 1
ATOM 682 O O . PRO A 1 91 ? -6.222 3.348 25.891 1.00 55.25 91 PRO A O 1
ATOM 685 N N . ALA A 1 92 ? -4.801 1.698 25.229 1.00 55.31 92 ALA A N 1
ATOM 686 C CA . ALA A 1 92 ? -3.773 2.600 24.742 1.00 55.31 92 ALA A CA 1
ATOM 687 C C . ALA A 1 92 ? -4.468 3.636 23.847 1.00 55.31 92 ALA A C 1
ATOM 689 O O . ALA A 1 92 ? -5.388 3.244 23.116 1.00 55.31 92 ALA A O 1
ATOM 690 N N . PRO A 1 93 ? -4.132 4.934 23.975 1.00 48.66 93 PRO A N 1
ATOM 691 C CA . PRO A 1 93 ? -4.789 5.979 23.204 1.00 48.66 93 PRO A CA 1
ATOM 692 C C . PRO A 1 93 ? -4.887 5.495 21.765 1.00 48.66 93 PRO A C 1
ATOM 694 O O . PRO A 1 93 ? -3.872 5.109 21.188 1.00 48.66 93 PRO A O 1
ATOM 697 N N . VAL A 1 94 ? -6.121 5.398 21.256 1.00 51.81 94 VAL A N 1
ATOM 698 C CA . VAL A 1 94 ? -6.376 4.916 19.901 1.00 51.81 94 VAL A CA 1
ATOM 699 C C . VAL A 1 94 ? -5.506 5.779 19.008 1.00 51.81 94 VAL A C 1
ATOM 701 O O . VAL A 1 94 ? -5.740 6.988 18.933 1.00 51.81 94 VAL A O 1
ATOM 704 N N . ALA A 1 95 ? -4.461 5.186 18.423 1.00 57.31 95 ALA A N 1
ATOM 705 C CA . ALA A 1 95 ? -3.635 5.883 17.458 1.00 57.31 95 ALA A CA 1
ATOM 706 C C . ALA A 1 95 ? -4.611 6.459 16.438 1.00 57.31 95 ALA A C 1
ATOM 708 O O . ALA A 1 95 ? -5.443 5.724 15.901 1.00 57.31 95 ALA A O 1
ATOM 709 N N . THR A 1 96 ? -4.615 7.780 16.279 1.00 56.75 96 THR A N 1
ATOM 710 C CA . THR A 1 96 ? -5.498 8.456 15.334 1.00 56.75 96 THR A CA 1
ATOM 711 C C . THR A 1 96 ? -5.180 7.908 13.960 1.00 56.75 96 THR A C 1
ATOM 713 O O . THR A 1 96 ? -4.175 8.270 13.357 1.00 56.75 96 THR A O 1
ATOM 716 N N . VAL A 1 97 ? -6.011 6.973 13.512 1.00 59.03 97 VAL A N 1
ATOM 717 C CA . VAL A 1 97 ? -5.854 6.325 12.223 1.00 59.03 97 VAL A CA 1
ATOM 718 C C . VAL A 1 97 ? -6.039 7.408 11.162 1.00 59.03 97 VAL A C 1
ATOM 720 O O . VAL A 1 97 ? -7.099 8.042 11.153 1.00 59.03 97 VAL A O 1
ATOM 723 N N . PRO A 1 98 ? -5.034 7.666 10.308 1.00 65.88 98 PRO A N 1
ATOM 724 C CA . PRO A 1 98 ? -5.172 8.650 9.250 1.00 65.88 98 PRO A CA 1
ATOM 725 C C . PRO A 1 98 ? -6.319 8.251 8.322 1.00 65.88 98 PRO A C 1
ATOM 727 O O . PRO A 1 98 ? -6.565 7.067 8.081 1.00 65.88 98 PRO A O 1
ATOM 730 N N . ASP A 1 99 ? -7.020 9.256 7.802 1.00 83.88 99 ASP A N 1
ATOM 731 C CA . ASP A 1 99 ? -7.971 9.054 6.714 1.00 83.88 99 ASP A CA 1
ATOM 732 C C . ASP A 1 99 ? -7.297 8.262 5.581 1.00 83.88 99 ASP A C 1
ATOM 734 O O . ASP A 1 99 ? -6.133 8.507 5.249 1.00 83.88 99 ASP A O 1
ATOM 738 N N . THR A 1 100 ? -8.003 7.283 5.010 1.00 85.38 100 THR A N 1
ATOM 739 C CA . THR A 1 100 ? -7.404 6.339 4.056 1.00 85.38 100 THR A CA 1
ATOM 740 C C . THR A 1 100 ? -6.832 7.051 2.829 1.00 85.38 100 THR A C 1
ATOM 742 O O . THR A 1 100 ? -5.763 6.662 2.368 1.00 85.38 100 THR A O 1
ATOM 745 N N . GLY A 1 101 ? -7.439 8.154 2.375 1.00 89.00 101 GLY A N 1
ATOM 746 C CA . GLY A 1 101 ? -6.896 8.945 1.267 1.00 89.00 101 GLY A CA 1
ATOM 747 C C . GLY A 1 101 ? -5.602 9.680 1.632 1.00 89.00 101 GLY A C 1
ATOM 748 O O . GLY A 1 101 ? -4.709 9.843 0.801 1.00 89.00 101 GLY A O 1
ATOM 749 N N . VAL A 1 102 ? -5.443 10.097 2.891 1.00 91.25 102 VAL A N 1
ATOM 750 C CA . VAL A 1 102 ? -4.170 10.654 3.384 1.00 91.25 102 VAL A CA 1
ATOM 751 C C . VAL A 1 102 ? -3.104 9.561 3.445 1.00 91.25 102 VAL A C 1
ATOM 753 O O . VAL A 1 102 ? -1.970 9.790 3.026 1.00 91.25 102 VAL A O 1
ATOM 756 N N . LEU A 1 103 ? -3.470 8.367 3.917 1.00 93.81 103 LEU A N 1
ATOM 757 C CA . LEU A 1 103 ? -2.559 7.228 4.001 1.00 93.81 103 LEU A CA 1
ATOM 758 C C . LEU A 1 103 ? -2.067 6.774 2.619 1.00 93.81 103 LEU A C 1
ATOM 760 O O . LEU A 1 103 ? -0.876 6.535 2.456 1.00 93.81 103 LEU A O 1
ATOM 764 N N . GLU A 1 104 ? -2.945 6.713 1.617 1.00 95.00 104 GLU A N 1
ATOM 765 C CA . GLU A 1 104 ? -2.589 6.386 0.228 1.00 95.00 104 GLU A CA 1
ATOM 766 C C . GLU A 1 104 ? -1.518 7.336 -0.327 1.00 95.00 104 GLU A C 1
ATOM 768 O O . GLU A 1 104 ? -0.501 6.887 -0.860 1.00 95.00 104 GLU A O 1
ATOM 773 N N . ASN A 1 105 ? -1.697 8.645 -0.121 1.00 95.25 105 ASN A N 1
ATOM 774 C CA . ASN A 1 105 ? -0.718 9.656 -0.525 1.00 95.25 105 ASN A CA 1
ATOM 775 C C . ASN A 1 105 ? 0.608 9.521 0.239 1.00 95.25 105 ASN A C 1
ATOM 777 O O . ASN A 1 105 ? 1.677 9.704 -0.342 1.00 95.25 105 ASN A O 1
ATOM 781 N N . LEU A 1 106 ? 0.561 9.208 1.538 1.00 94.81 106 LEU A N 1
ATOM 782 C CA . LEU A 1 106 ? 1.767 8.987 2.340 1.00 94.81 106 LEU A CA 1
ATOM 783 C C . LEU A 1 106 ? 2.551 7.769 1.851 1.00 94.81 106 LEU A C 1
ATOM 785 O O . LEU A 1 106 ? 3.754 7.882 1.639 1.00 94.81 106 LEU A O 1
ATOM 789 N N . VAL A 1 107 ? 1.876 6.640 1.615 1.00 96.25 107 VAL A N 1
ATOM 790 C CA . VAL A 1 107 ? 2.505 5.419 1.089 1.00 96.25 107 VAL A CA 1
ATOM 791 C C . VAL A 1 107 ? 3.119 5.686 -0.279 1.00 96.25 107 VAL A C 1
ATOM 793 O O . VAL A 1 107 ? 4.275 5.342 -0.497 1.00 96.25 107 VAL A O 1
ATOM 796 N N . GLN A 1 108 ? 2.394 6.351 -1.182 1.00 96.44 108 GLN A N 1
ATOM 797 C CA . GLN A 1 108 ? 2.921 6.696 -2.501 1.00 96.44 108 GLN A CA 1
ATOM 798 C C . GLN A 1 108 ? 4.197 7.542 -2.405 1.00 96.44 108 GLN A C 1
ATOM 800 O O . GLN A 1 108 ? 5.199 7.223 -3.045 1.00 96.44 108 GLN A O 1
ATOM 805 N N . ASN A 1 109 ? 4.164 8.612 -1.607 1.00 95.56 109 ASN A N 1
ATOM 806 C CA . ASN A 1 109 ? 5.301 9.515 -1.451 1.00 95.56 109 ASN A CA 1
ATOM 807 C C . ASN A 1 109 ? 6.498 8.823 -0.794 1.00 95.56 109 ASN A C 1
ATOM 809 O O . ASN A 1 109 ? 7.633 9.060 -1.204 1.00 95.56 109 ASN A O 1
ATOM 813 N N . ASP A 1 110 ? 6.257 7.961 0.195 1.00 95.94 110 ASP A N 1
ATOM 814 C CA . ASP A 1 110 ? 7.312 7.20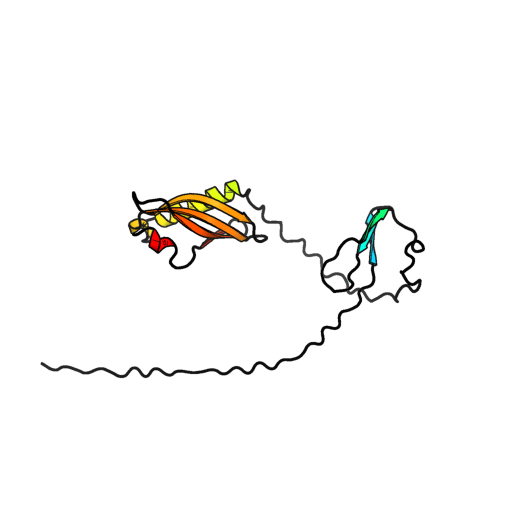8 0.872 1.00 95.94 110 ASP A CA 1
ATOM 815 C C . ASP A 1 110 ? 7.952 6.171 -0.062 1.00 95.94 110 ASP A C 1
ATOM 817 O O . ASP A 1 110 ? 9.177 6.108 -0.178 1.00 95.94 110 ASP A O 1
ATOM 821 N N . MET A 1 111 ? 7.138 5.433 -0.827 1.00 95.50 111 MET A N 1
ATOM 822 C CA . MET A 1 111 ? 7.619 4.516 -1.864 1.00 95.50 111 MET A CA 1
ATOM 823 C C . MET A 1 111 ? 8.454 5.248 -2.918 1.00 95.50 111 MET A C 1
ATOM 825 O O . MET A 1 111 ? 9.579 4.837 -3.211 1.00 95.50 111 MET A O 1
ATOM 829 N N . GLN A 1 112 ? 7.940 6.355 -3.462 1.00 95.69 112 GLN A N 1
ATOM 830 C CA . GLN A 1 112 ? 8.657 7.148 -4.458 1.00 95.69 112 GLN A CA 1
ATOM 831 C C . GLN A 1 112 ? 9.969 7.692 -3.879 1.00 95.69 112 GLN A C 1
ATOM 833 O O . GLN A 1 112 ? 11.031 7.507 -4.472 1.00 95.69 112 GLN A O 1
ATOM 838 N N . GLY A 1 113 ? 9.928 8.264 -2.673 1.00 93.25 113 GLY A N 1
ATOM 839 C CA . GLY A 1 113 ? 11.106 8.770 -1.973 1.00 93.25 113 GLY A CA 1
ATOM 840 C C . GLY A 1 113 ? 12.158 7.690 -1.713 1.00 93.25 113 GLY A C 1
ATOM 841 O O . GLY A 1 113 ? 13.353 7.947 -1.861 1.00 93.25 113 GLY A O 1
ATOM 842 N N . PHE A 1 114 ? 11.744 6.462 -1.388 1.00 92.94 114 PHE A N 1
ATOM 843 C CA . PHE A 1 114 ? 12.660 5.340 -1.200 1.00 92.94 114 PHE A CA 1
ATOM 844 C C . PHE A 1 114 ? 13.416 4.986 -2.487 1.00 92.94 114 PHE A C 1
ATOM 846 O O . PHE A 1 114 ? 14.634 4.785 -2.443 1.00 92.94 114 PHE A O 1
ATOM 853 N N . PHE A 1 115 ? 12.726 4.916 -3.628 1.00 92.62 115 PHE A N 1
ATOM 854 C CA . PHE A 1 115 ? 13.345 4.549 -4.906 1.00 92.62 115 PHE A CA 1
ATOM 855 C C . PHE A 1 115 ? 14.099 5.703 -5.578 1.00 92.62 115 PHE A C 1
ATOM 857 O O . PHE A 1 115 ? 15.085 5.442 -6.271 1.00 92.62 115 PHE A O 1
ATOM 864 N N . ASP A 1 116 ? 13.710 6.950 -5.311 1.00 92.50 116 ASP A N 1
ATOM 865 C CA . ASP A 1 116 ? 14.401 8.148 -5.800 1.00 92.50 116 ASP A CA 1
ATOM 866 C C . ASP A 1 116 ? 15.646 8.493 -4.977 1.00 92.50 116 ASP A C 1
ATOM 868 O O . ASP A 1 116 ? 16.552 9.171 -5.469 1.00 92.50 116 ASP A O 1
ATOM 872 N N . ASN A 1 117 ? 15.734 8.022 -3.729 1.00 91.44 117 ASN A N 1
ATOM 873 C CA . ASN A 1 117 ? 16.875 8.312 -2.873 1.00 91.44 117 ASN A CA 1
ATOM 874 C C . ASN A 1 117 ? 18.118 7.500 -3.303 1.00 91.44 117 ASN A C 1
ATOM 876 O O . ASN A 1 117 ? 18.159 6.275 -3.127 1.00 91.44 117 ASN A O 1
ATOM 880 N N . PRO A 1 118 ? 19.195 8.157 -3.784 1.00 90.81 118 PRO A N 1
ATOM 881 C CA . PRO A 1 118 ? 20.409 7.469 -4.220 1.00 90.81 118 PRO A CA 1
ATOM 882 C C . PRO A 1 118 ? 21.113 6.707 -3.090 1.00 90.81 118 PRO A C 1
ATOM 884 O O . PRO A 1 118 ? 21.818 5.738 -3.369 1.00 90.81 118 PRO A O 1
ATOM 887 N N . ALA A 1 119 ? 20.897 7.083 -1.824 1.00 91.44 119 ALA A N 1
ATOM 888 C CA . ALA A 1 119 ? 21.467 6.383 -0.673 1.00 91.44 119 ALA A CA 1
ATOM 889 C C . ALA A 1 119 ? 20.960 4.936 -0.541 1.00 91.44 119 ALA A C 1
ATOM 891 O O . ALA A 1 119 ? 21.661 4.092 0.014 1.00 91.44 119 ALA A O 1
ATOM 892 N N . ASN A 1 120 ? 19.783 4.629 -1.096 1.00 83.75 120 ASN A N 1
ATOM 893 C CA . ASN A 1 120 ? 19.206 3.286 -1.055 1.00 83.75 120 ASN A CA 1
ATOM 894 C C . ASN A 1 120 ? 19.774 2.359 -2.146 1.00 83.75 120 ASN A C 1
ATOM 896 O O . ASN A 1 120 ? 19.541 1.149 -2.108 1.00 83.75 120 ASN A O 1
ATOM 900 N N . GLY A 1 121 ? 20.520 2.892 -3.126 1.00 85.69 121 GLY A N 1
ATOM 901 C CA . GLY A 1 121 ? 21.108 2.101 -4.214 1.00 85.69 121 GLY A CA 1
ATOM 902 C C . GLY A 1 121 ? 20.063 1.407 -5.098 1.00 85.69 121 GLY A C 1
ATOM 903 O O . GLY A 1 121 ? 20.291 0.283 -5.557 1.00 85.69 121 GLY A O 1
ATOM 904 N N . LYS A 1 122 ? 18.888 2.035 -5.262 1.00 84.50 122 LYS A N 1
ATOM 905 C CA . LYS A 1 122 ? 17.746 1.535 -6.053 1.00 84.50 122 LYS A CA 1
ATOM 906 C C . LYS A 1 122 ? 17.342 2.458 -7.209 1.00 84.50 122 LYS A C 1
ATOM 908 O O . LYS A 1 122 ? 16.475 2.088 -7.995 1.00 84.50 122 LYS A O 1
ATOM 913 N N . THR A 1 123 ? 17.989 3.610 -7.365 1.00 85.44 123 THR A N 1
ATOM 914 C CA . THR A 1 123 ? 17.654 4.602 -8.401 1.00 85.44 123 THR A CA 1
ATOM 915 C C . THR A 1 123 ? 17.823 4.069 -9.826 1.00 85.44 123 THR A C 1
ATOM 917 O O . THR A 1 123 ? 17.165 4.545 -10.746 1.00 85.44 123 THR A O 1
ATOM 920 N N . GLN A 1 124 ? 18.638 3.026 -10.023 1.00 86.00 124 GLN A N 1
ATOM 921 C CA . GLN A 1 124 ? 18.823 2.365 -11.318 1.00 86.00 124 GLN A CA 1
ATOM 922 C C . GLN A 1 124 ? 17.549 1.725 -11.886 1.00 86.00 124 GLN A C 1
ATOM 924 O O . GLN A 1 124 ? 17.509 1.431 -13.077 1.00 86.00 124 GLN A O 1
ATOM 929 N N . TYR A 1 125 ? 16.532 1.474 -11.055 1.00 87.12 125 TYR A N 1
ATOM 930 C CA . TYR A 1 125 ? 15.283 0.858 -11.502 1.00 87.12 125 TYR A CA 1
ATOM 931 C C . TYR A 1 125 ? 14.292 1.864 -12.100 1.00 87.12 125 TYR A C 1
ATOM 933 O O . TYR A 1 125 ? 13.308 1.425 -12.691 1.00 87.12 125 TYR A O 1
ATOM 941 N N . ALA A 1 126 ? 14.543 3.175 -11.956 1.00 89.88 126 ALA A N 1
ATOM 942 C CA . ALA A 1 126 ? 13.703 4.254 -12.488 1.00 89.88 126 ALA A CA 1
ATOM 943 C C . ALA A 1 126 ? 12.196 4.010 -12.262 1.00 89.88 126 ALA A C 1
ATOM 945 O O . ALA A 1 126 ? 11.401 4.106 -13.196 1.00 89.88 126 ALA A O 1
ATOM 946 N N . LEU A 1 127 ? 11.832 3.590 -11.044 1.00 93.25 127 LEU A N 1
ATOM 947 C CA . LEU A 1 127 ? 10.455 3.252 -10.701 1.00 93.25 127 LEU A CA 1
ATOM 948 C C . LEU A 1 127 ? 9.641 4.517 -10.439 1.00 93.25 127 LEU A C 1
ATOM 950 O O . LEU A 1 127 ? 10.093 5.431 -9.748 1.00 93.25 127 LEU A O 1
ATOM 954 N N . HIS A 1 128 ? 8.424 4.524 -10.964 1.00 94.31 128 HIS A N 1
ATOM 955 C CA . HIS A 1 128 ? 7.449 5.581 -10.756 1.00 94.31 128 HIS A CA 1
ATOM 956 C C . HIS A 1 128 ? 6.179 4.981 -10.166 1.00 94.31 128 HIS A C 1
ATOM 958 O O . HIS A 1 128 ? 5.613 4.054 -10.745 1.00 94.31 128 HIS A O 1
ATOM 964 N N . PHE A 1 129 ? 5.745 5.500 -9.019 1.00 93.69 129 PHE A N 1
ATOM 965 C CA . PHE A 1 129 ? 4.528 5.086 -8.325 1.00 93.69 129 PHE A CA 1
ATOM 966 C C . PHE A 1 129 ? 3.463 6.183 -8.457 1.00 93.69 129 PHE A C 1
ATOM 968 O O . PHE A 1 129 ? 3.674 7.322 -8.039 1.00 93.69 129 PHE A O 1
ATOM 975 N N . GLU A 1 130 ? 2.314 5.851 -9.049 1.00 90.25 130 GLU A N 1
ATOM 976 C CA . GLU A 1 130 ? 1.288 6.843 -9.406 1.00 90.25 130 GLU A CA 1
ATOM 977 C C . GLU A 1 130 ? 0.106 6.909 -8.449 1.00 90.25 130 GLU A C 1
ATOM 979 O O . GLU A 1 130 ? -0.299 7.993 -8.043 1.00 90.25 130 GLU A O 1
ATOM 984 N N . ARG A 1 131 ? -0.531 5.767 -8.193 1.00 91.00 131 ARG A N 1
ATOM 985 C CA . ARG A 1 131 ? -1.787 5.685 -7.444 1.00 91.00 131 ARG A CA 1
ATOM 986 C C . ARG A 1 131 ? -1.715 4.499 -6.514 1.00 91.00 131 ARG A C 1
ATOM 988 O O . ARG A 1 131 ? -1.438 3.388 -6.962 1.00 91.00 131 ARG A O 1
ATOM 995 N N . VAL A 1 132 ? -1.995 4.740 -5.244 1.00 95.19 132 VAL A N 1
ATOM 996 C CA . VAL A 1 132 ? -2.132 3.704 -4.225 1.00 95.19 132 VAL A CA 1
ATOM 997 C C . VAL A 1 132 ? -3.604 3.629 -3.847 1.00 95.19 132 VAL A C 1
ATOM 999 O O . VAL A 1 132 ? -4.231 4.658 -3.623 1.00 95.19 132 VAL A O 1
ATOM 1002 N N . PHE A 1 133 ? -4.141 2.416 -3.785 1.00 92.62 133 PHE A N 1
ATOM 1003 C CA . PHE A 1 133 ? -5.472 2.135 -3.255 1.00 92.62 133 PHE A CA 1
ATOM 1004 C C . PHE A 1 133 ? -5.329 1.201 -2.066 1.00 92.62 133 PHE A C 1
ATOM 1006 O O . PHE A 1 133 ? -4.758 0.119 -2.223 1.00 92.62 133 PHE A O 1
ATOM 1013 N N . LEU A 1 134 ? -5.842 1.597 -0.903 1.00 94.38 134 LEU A N 1
ATOM 1014 C CA . LEU A 1 134 ? -5.743 0.821 0.331 1.00 94.38 134 LEU A CA 1
ATOM 1015 C C . LEU A 1 134 ? -7.124 0.441 0.858 1.00 94.38 134 LEU A C 1
ATOM 1017 O O . LEU A 1 134 ? -8.067 1.225 0.873 1.00 94.38 134 LEU A O 1
ATOM 1021 N N . THR A 1 135 ? -7.226 -0.781 1.363 1.00 91.94 135 THR A N 1
ATOM 1022 C CA . THR A 1 135 ? -8.373 -1.288 2.111 1.00 91.94 135 THR A CA 1
ATOM 1023 C C . THR A 1 135 ? -7.898 -1.698 3.495 1.00 91.94 135 THR A C 1
ATOM 1025 O O . THR A 1 135 ? -6.952 -2.471 3.637 1.00 91.94 135 THR A O 1
ATOM 1028 N N . LYS A 1 136 ? -8.552 -1.186 4.540 1.00 91.25 136 LYS A N 1
ATOM 1029 C CA . LYS A 1 136 ? -8.234 -1.556 5.922 1.00 91.25 136 LYS A CA 1
ATOM 1030 C C . LYS A 1 136 ? -8.617 -3.016 6.179 1.00 91.25 136 LYS A C 1
ATOM 1032 O O . LYS A 1 136 ? -9.770 -3.388 5.968 1.00 91.25 136 LYS A O 1
ATOM 1037 N N . THR A 1 137 ? -7.671 -3.823 6.653 1.00 92.69 137 THR A N 1
ATOM 1038 C CA . THR A 1 137 ? -7.866 -5.260 6.935 1.00 92.69 137 THR A CA 1
ATOM 1039 C C . THR A 1 137 ? -7.720 -5.620 8.410 1.00 92.69 137 THR A C 1
ATOM 1041 O O . THR A 1 137 ? -8.181 -6.680 8.825 1.00 92.69 137 THR A O 1
ATOM 1044 N N . GLY A 1 138 ? -7.137 -4.731 9.215 1.00 89.62 138 GLY A N 1
ATOM 1045 C CA . GLY A 1 138 ? -7.010 -4.866 10.666 1.00 89.62 138 GLY A CA 1
ATOM 1046 C C . GLY A 1 138 ? -6.875 -3.500 11.330 1.00 89.62 138 GLY A C 1
ATOM 1047 O O . GLY A 1 138 ? -6.980 -2.477 10.658 1.00 89.62 138 GLY A O 1
ATOM 1048 N N . ASP A 1 139 ? -6.645 -3.455 12.643 1.00 86.88 139 ASP A N 1
ATOM 1049 C CA . ASP A 1 139 ? -6.596 -2.190 13.397 1.00 86.88 139 ASP A CA 1
ATOM 1050 C C . ASP A 1 139 ? -5.537 -1.222 12.852 1.00 86.88 139 ASP A C 1
ATOM 1052 O O . ASP A 1 139 ? -5.808 -0.025 12.699 1.00 86.88 139 ASP A O 1
ATOM 1056 N N . THR A 1 140 ? -4.380 -1.779 12.491 1.00 89.56 140 THR A N 1
ATOM 1057 C CA . THR A 1 140 ? -3.182 -1.090 11.999 1.00 89.56 140 THR A CA 1
ATOM 1058 C C . THR A 1 140 ? -2.721 -1.579 10.625 1.00 89.56 140 THR A C 1
ATOM 1060 O O . THR A 1 140 ? -1.714 -1.091 10.119 1.00 89.56 140 THR A O 1
ATOM 1063 N N . THR A 1 141 ? -3.428 -2.524 10.002 1.00 91.06 141 THR A N 1
ATOM 1064 C CA . THR A 1 141 ? -3.008 -3.165 8.746 1.00 91.06 141 THR A CA 1
ATOM 1065 C C . THR A 1 141 ? -3.938 -2.828 7.589 1.00 91.06 141 THR A C 1
ATOM 1067 O O . THR A 1 141 ? -5.164 -2.763 7.742 1.00 91.06 141 THR A O 1
ATOM 1070 N N . TYR A 1 142 ? -3.340 -2.648 6.416 1.00 95.25 142 TYR A N 1
ATOM 1071 C CA . TYR A 1 142 ? -4.015 -2.330 5.167 1.00 95.25 142 TYR A CA 1
ATOM 1072 C C . TYR A 1 142 ? -3.446 -3.190 4.047 1.00 95.25 142 TYR A C 1
ATOM 1074 O O . TYR A 1 142 ? -2.242 -3.426 3.969 1.00 95.25 142 TYR A O 1
ATOM 1082 N N . GLU A 1 143 ? -4.335 -3.617 3.167 1.00 93.31 143 GLU A N 1
ATOM 1083 C CA . GLU A 1 143 ? -4.020 -4.349 1.949 1.00 93.31 143 GLU A CA 1
ATOM 1084 C C . GLU A 1 143 ? -4.425 -3.499 0.760 1.00 93.31 143 GLU A C 1
ATOM 1086 O O . GLU A 1 143 ? -5.452 -2.814 0.801 1.00 93.31 143 GLU A O 1
ATOM 1091 N N . GLY A 1 144 ? -3.639 -3.521 -0.305 1.00 93.75 144 GLY A N 1
ATOM 1092 C CA . GLY A 1 144 ? -3.899 -2.622 -1.408 1.00 93.75 144 GLY A CA 1
ATOM 1093 C C . GLY A 1 144 ? -3.159 -2.939 -2.681 1.00 93.75 144 GLY A C 1
ATOM 1094 O O . GLY A 1 144 ? -2.498 -3.966 -2.835 1.00 93.75 144 GLY A O 1
ATOM 1095 N N . THR A 1 145 ? -3.282 -2.006 -3.610 1.00 94.88 145 THR A N 1
ATOM 1096 C CA . THR A 1 145 ? -2.568 -2.052 -4.876 1.00 94.88 145 THR A CA 1
ATOM 1097 C C . THR A 1 145 ? -1.938 -0.712 -5.181 1.00 94.88 145 THR A C 1
ATOM 1099 O O . THR A 1 145 ? -2.556 0.327 -4.954 1.00 9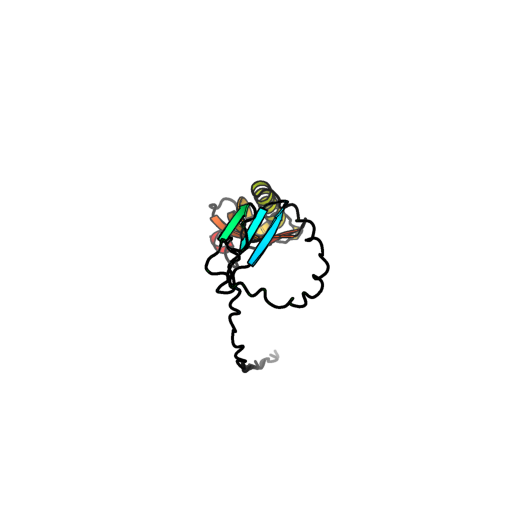4.88 145 THR A O 1
ATOM 1102 N N . VAL A 1 146 ? -0.749 -0.746 -5.766 1.00 96.19 146 VAL A N 1
ATOM 1103 C CA . VAL A 1 146 ? -0.060 0.420 -6.294 1.00 96.19 146 VAL A CA 1
ATOM 1104 C C . VAL A 1 146 ? 0.136 0.289 -7.799 1.00 96.19 146 VAL A C 1
ATOM 1106 O O . VAL A 1 146 ? 0.563 -0.745 -8.310 1.00 96.19 146 VAL A O 1
ATOM 1109 N N . ALA A 1 147 ? -0.194 1.356 -8.508 1.00 93.62 147 ALA A N 1
ATOM 1110 C CA . ALA A 1 147 ? 0.159 1.567 -9.897 1.00 93.62 147 ALA A CA 1
ATOM 1111 C C . ALA A 1 147 ? 1.638 1.950 -10.001 1.00 93.62 147 ALA A C 1
ATOM 1113 O O . ALA A 1 147 ? 2.036 2.997 -9.486 1.00 93.62 147 ALA A O 1
ATOM 1114 N N . ALA A 1 148 ? 2.439 1.115 -10.659 1.00 94.62 148 ALA A N 1
ATOM 1115 C CA . ALA A 1 148 ? 3.868 1.328 -10.832 1.00 94.62 148 ALA A CA 1
ATOM 1116 C C . ALA A 1 148 ? 4.304 1.153 -12.291 1.00 94.62 148 ALA A C 1
ATOM 1118 O O . ALA A 1 148 ? 3.799 0.288 -13.006 1.00 94.62 148 ALA A O 1
ATOM 1119 N N . SER A 1 149 ? 5.284 1.936 -12.724 1.00 94.25 149 SER A N 1
ATOM 1120 C CA . SER A 1 149 ? 5.961 1.796 -14.015 1.00 94.25 149 SER A CA 1
ATOM 1121 C C . SER A 1 149 ? 7.476 1.916 -13.833 1.00 94.25 149 SER A C 1
ATOM 1123 O O . SER A 1 149 ? 7.960 2.320 -12.776 1.00 94.25 149 SER A O 1
ATOM 1125 N N . THR A 1 150 ? 8.243 1.532 -14.853 1.00 93.81 150 THR A N 1
ATOM 1126 C CA . THR A 1 150 ? 9.687 1.802 -14.920 1.00 93.81 150 THR A CA 1
ATOM 1127 C C . THR A 1 150 ? 9.993 2.611 -16.174 1.00 93.81 150 THR A C 1
ATOM 1129 O O . THR A 1 150 ? 9.610 2.226 -17.284 1.00 93.81 150 THR A O 1
ATOM 1132 N N . GLY A 1 151 ? 10.647 3.762 -16.005 1.00 84.31 151 GLY A N 1
ATOM 1133 C CA . GLY A 1 151 ? 10.945 4.688 -17.098 1.00 84.31 151 GLY A CA 1
ATOM 1134 C C . GLY A 1 151 ? 9.702 5.052 -17.922 1.00 84.31 151 GLY A C 1
ATOM 1135 O O . GLY A 1 151 ? 8.718 5.548 -17.387 1.00 84.31 151 GLY A O 1
ATOM 1136 N N . GLY A 1 152 ? 9.750 4.806 -19.237 1.00 83.06 152 GLY A N 1
ATOM 1137 C CA . GLY A 1 152 ? 8.622 5.015 -20.162 1.00 83.06 152 GLY A CA 1
ATOM 1138 C C . GLY A 1 152 ? 7.762 3.771 -20.421 1.00 83.06 152 GLY A C 1
ATOM 1139 O O . GLY A 1 152 ? 7.033 3.738 -21.412 1.00 83.06 152 GLY A O 1
ATOM 1140 N N . GLY A 1 153 ? 7.911 2.722 -19.607 1.00 88.25 153 GLY A N 1
ATOM 1141 C CA . GLY A 1 153 ? 7.177 1.466 -19.739 1.00 88.25 153 GLY A CA 1
ATOM 1142 C C . GLY A 1 153 ? 5.703 1.567 -19.321 1.00 88.25 153 GLY A C 1
ATOM 1143 O O . GLY A 1 153 ? 5.281 2.567 -18.738 1.00 88.25 153 GLY A O 1
ATOM 1144 N N . PRO A 1 154 ? 4.895 0.530 -19.611 1.00 88.88 154 PRO A N 1
ATOM 1145 C CA . PRO A 1 154 ? 3.489 0.509 -19.230 1.00 88.88 154 PRO A CA 1
ATOM 1146 C C . PRO A 1 154 ? 3.315 0.436 -17.708 1.00 88.88 154 PRO A C 1
ATOM 1148 O O . PRO A 1 154 ? 4.057 -0.260 -17.015 1.00 88.88 154 PRO A O 1
ATOM 1151 N N . GLU A 1 155 ? 2.275 1.100 -17.209 1.00 92.50 155 GLU A N 1
ATOM 1152 C CA . GLU A 1 155 ? 1.820 0.972 -15.823 1.00 92.50 155 GLU A CA 1
ATOM 1153 C C . GLU A 1 155 ? 1.362 -0.469 -15.536 1.00 92.50 155 GLU A C 1
ATOM 1155 O O . GLU A 1 155 ? 0.667 -1.101 -16.343 1.00 92.50 155 GLU A O 1
ATOM 1160 N N . ARG A 1 156 ? 1.738 -0.995 -14.369 1.00 88.94 156 ARG A N 1
ATOM 1161 C CA . ARG A 1 156 ? 1.258 -2.265 -13.819 1.00 88.94 156 ARG A CA 1
ATOM 1162 C C . ARG A 1 156 ? 0.721 -2.053 -12.415 1.00 88.94 156 ARG A C 1
ATOM 1164 O O . ARG A 1 156 ? 1.238 -1.249 -11.649 1.00 88.94 156 ARG A O 1
ATOM 1171 N N . ILE A 1 157 ? -0.293 -2.837 -12.079 1.00 92.75 157 ILE A N 1
ATOM 1172 C CA . ILE A 1 157 ? -0.886 -2.861 -10.746 1.00 92.75 157 ILE A CA 1
ATOM 1173 C C . ILE A 1 157 ? -0.177 -3.930 -9.916 1.00 92.75 157 ILE A C 1
ATOM 1175 O O . ILE A 1 157 ? -0.078 -5.081 -10.344 1.00 92.75 157 ILE A O 1
ATOM 1179 N N . ILE A 1 158 ? 0.323 -3.537 -8.748 1.00 93.38 158 ILE A N 1
ATOM 1180 C CA . ILE A 1 158 ? 1.191 -4.342 -7.887 1.00 93.38 158 ILE A CA 1
ATOM 1181 C C . ILE A 1 158 ? 0.588 -4.404 -6.481 1.00 93.38 158 ILE A C 1
ATOM 1183 O O . ILE A 1 158 ? 0.199 -3.357 -5.969 1.00 93.38 158 ILE A O 1
ATOM 1187 N N . PRO A 1 159 ? 0.488 -5.583 -5.842 1.00 91.75 159 PRO A N 1
ATOM 1188 C CA . PRO A 1 159 ? -0.016 -5.675 -4.475 1.00 91.75 159 PRO A CA 1
ATOM 1189 C C . PRO A 1 159 ? 0.944 -5.003 -3.486 1.00 91.75 159 PRO A C 1
ATOM 1191 O O . PRO A 1 159 ? 2.165 -5.112 -3.622 1.00 91.75 159 PRO A O 1
ATOM 1194 N N . VAL A 1 160 ? 0.383 -4.315 -2.492 1.00 95.12 160 VAL A N 1
ATOM 1195 C CA . VAL A 1 160 ? 1.130 -3.669 -1.408 1.00 95.12 160 VAL A CA 1
ATOM 1196 C C . VAL A 1 160 ? 0.469 -3.949 -0.062 1.00 95.12 160 VAL A C 1
ATOM 1198 O O . VAL A 1 160 ? -0.745 -3.816 0.092 1.00 95.12 160 VAL A O 1
ATOM 1201 N N . HIS A 1 161 ? 1.299 -4.299 0.916 1.00 94.50 161 HIS A N 1
ATOM 1202 C CA . HIS A 1 161 ? 0.913 -4.501 2.310 1.00 94.50 161 HIS A CA 1
ATOM 1203 C C . HIS A 1 161 ? 1.397 -3.307 3.118 1.00 94.50 161 HIS A C 1
ATOM 1205 O O . HIS A 1 161 ? 2.571 -2.951 3.016 1.00 94.50 161 HIS A O 1
ATOM 1211 N N . VAL A 1 162 ? 0.535 -2.700 3.933 1.00 94.56 162 VAL A N 1
ATOM 1212 C CA . VAL A 1 162 ? 0.881 -1.518 4.734 1.00 94.56 162 VAL A CA 1
ATOM 1213 C C . VAL A 1 162 ? 0.525 -1.753 6.195 1.00 94.56 162 VAL A C 1
ATOM 1215 O O . VAL A 1 162 ? -0.554 -2.242 6.521 1.00 94.56 162 VAL A O 1
ATOM 1218 N N . THR A 1 163 ? 1.437 -1.390 7.092 1.00 93.75 163 THR A N 1
ATOM 1219 C CA . THR A 1 163 ? 1.225 -1.389 8.543 1.00 93.75 163 THR A CA 1
ATOM 1220 C C . THR A 1 163 ? 1.508 0.003 9.097 1.00 93.75 163 THR A C 1
ATOM 1222 O O . THR A 1 163 ? 2.514 0.620 8.745 1.00 93.75 163 THR A O 1
ATOM 1225 N N . VAL A 1 164 ? 0.619 0.494 9.960 1.00 92.06 164 VAL A N 1
ATOM 1226 C CA . VAL A 1 164 ? 0.708 1.812 10.601 1.00 92.06 164 VAL A CA 1
ATOM 1227 C C . VAL A 1 164 ? 0.747 1.637 12.114 1.00 92.06 164 VAL A C 1
ATOM 1229 O O . VAL A 1 164 ? -0.229 1.181 12.701 1.00 92.06 164 VAL A O 1
ATOM 1232 N N . ASP A 1 165 ? 1.849 2.023 12.752 1.00 90.38 165 ASP A N 1
ATOM 1233 C CA . ASP A 1 165 ? 2.012 1.978 14.210 1.00 90.38 165 ASP A CA 1
ATOM 1234 C C . ASP A 1 165 ? 2.338 3.374 14.758 1.00 90.38 165 ASP A C 1
ATOM 1236 O O . ASP A 1 165 ? 3.490 3.825 14.754 1.00 90.38 165 ASP A O 1
ATOM 1240 N N . GLY A 1 166 ? 1.290 4.088 15.181 1.00 84.38 166 GLY A N 1
ATOM 1241 C CA . GLY A 1 166 ? 1.379 5.499 15.557 1.00 84.38 166 GLY A CA 1
ATOM 1242 C C . GLY A 1 166 ? 1.803 6.357 14.365 1.00 84.38 166 GLY A C 1
ATOM 1243 O O . GLY A 1 166 ? 1.094 6.411 13.362 1.00 84.38 166 GLY A O 1
ATOM 1244 N N . ASP A 1 167 ? 2.969 6.994 14.479 1.00 83.00 167 ASP A N 1
ATOM 1245 C CA . ASP A 1 167 ? 3.578 7.806 13.415 1.00 83.00 167 ASP A CA 1
ATOM 1246 C C . ASP A 1 167 ? 4.453 6.981 12.453 1.00 83.00 167 ASP A C 1
ATOM 1248 O O . ASP A 1 167 ? 4.988 7.516 11.480 1.00 83.00 167 ASP A O 1
ATOM 1252 N N . ASN A 1 168 ? 4.634 5.683 12.717 1.00 85.19 168 ASN A N 1
ATOM 1253 C CA . ASN A 1 168 ? 5.456 4.820 11.879 1.00 85.19 168 ASN A CA 1
ATOM 1254 C C . ASN A 1 168 ? 4.616 4.206 10.762 1.00 85.19 168 ASN A C 1
ATOM 1256 O O . ASN A 1 168 ? 3.595 3.563 11.011 1.00 85.19 168 ASN 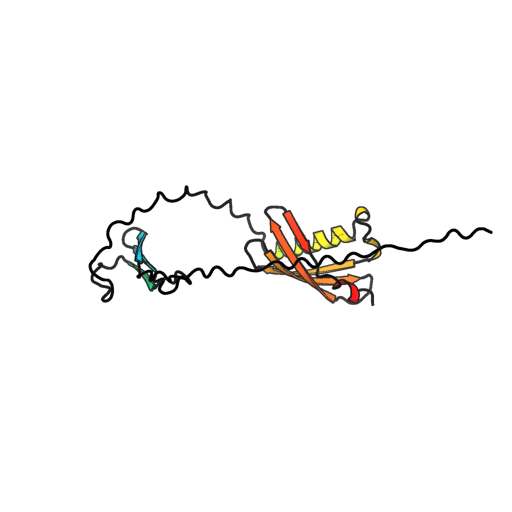A O 1
ATOM 1260 N N . LEU A 1 169 ? 5.100 4.356 9.534 1.00 91.25 169 LEU A N 1
ATOM 1261 C CA . LEU A 1 169 ? 4.533 3.754 8.339 1.00 91.25 169 LEU A CA 1
ATOM 1262 C C . LEU A 1 169 ? 5.523 2.731 7.786 1.00 91.25 169 LEU A C 1
ATOM 1264 O O . LEU A 1 169 ? 6.689 3.047 7.562 1.00 91.25 169 LEU A O 1
ATOM 1268 N N . ALA A 1 170 ? 5.057 1.508 7.564 1.00 93.44 170 ALA A N 1
ATOM 1269 C CA . ALA A 1 170 ? 5.822 0.470 6.891 1.00 93.44 170 ALA A CA 1
ATOM 1270 C C . ALA A 1 170 ? 4.999 -0.100 5.740 1.00 93.44 170 ALA A C 1
ATOM 1272 O O . ALA A 1 170 ? 3.809 -0.376 5.900 1.00 93.44 170 ALA A O 1
ATOM 1273 N N . TRP A 1 171 ? 5.638 -0.315 4.596 1.00 95.75 171 TRP A N 1
ATOM 1274 C CA . TRP A 1 171 ? 5.038 -0.989 3.454 1.00 95.75 171 TRP A CA 1
ATOM 1275 C C . TRP A 1 171 ? 5.945 -2.112 2.957 1.00 95.75 171 TRP A C 1
ATOM 1277 O O . TRP A 1 171 ? 7.165 -2.079 3.128 1.00 95.75 171 TRP A O 1
ATOM 1287 N N . ASN A 1 172 ? 5.338 -3.125 2.351 1.00 92.44 172 ASN A N 1
ATOM 1288 C CA . ASN A 1 172 ? 6.042 -4.231 1.726 1.00 92.44 172 ASN A CA 1
ATOM 1289 C C . ASN A 1 172 ? 5.361 -4.626 0.416 1.00 92.44 172 ASN A C 1
ATOM 1291 O O . ASN A 1 172 ? 4.145 -4.507 0.269 1.00 92.44 172 ASN A O 1
ATOM 1295 N N . LEU A 1 173 ? 6.164 -5.123 -0.517 1.00 90.44 173 LEU A N 1
ATOM 1296 C CA . LEU A 1 173 ? 5.713 -5.693 -1.776 1.00 90.44 173 LEU A CA 1
ATOM 1297 C C . LEU A 1 173 ? 6.005 -7.189 -1.767 1.00 90.44 173 LEU A C 1
ATOM 1299 O O . LEU A 1 173 ? 7.045 -7.629 -1.268 1.00 90.44 173 LEU A O 1
ATOM 1303 N N . ASP A 1 174 ? 5.115 -7.965 -2.368 1.00 84.88 174 ASP A N 1
ATOM 1304 C CA . ASP A 1 174 ? 5.328 -9.397 -2.516 1.00 84.88 174 ASP A CA 1
ATOM 1305 C C . ASP A 1 174 ? 6.620 -9.703 -3.306 1.00 84.88 174 ASP A C 1
ATOM 1307 O O . ASP A 1 174 ? 6.981 -8.994 -4.253 1.00 84.88 174 ASP A O 1
ATOM 1311 N N . PRO A 1 175 ? 7.351 -10.780 -2.979 1.00 84.12 175 PRO A N 1
ATOM 1312 C CA . PRO A 1 175 ? 8.545 -11.148 -3.726 1.00 84.12 175 PRO A CA 1
ATOM 1313 C C . PRO A 1 175 ? 8.264 -11.351 -5.224 1.00 84.12 175 PRO A C 1
ATOM 1315 O O . PRO A 1 175 ? 7.399 -12.128 -5.619 1.00 84.12 175 PRO A O 1
ATOM 1318 N N . GLY A 1 176 ? 9.045 -10.684 -6.077 1.00 87.06 176 GLY A N 1
ATOM 1319 C CA . GLY A 1 176 ? 8.989 -10.861 -7.532 1.00 87.06 176 GLY A CA 1
ATOM 1320 C C . GLY A 1 176 ? 7.923 -10.038 -8.262 1.00 87.06 176 GLY A C 1
ATOM 1321 O O . GLY A 1 176 ? 7.932 -10.018 -9.491 1.00 87.06 176 GLY A O 1
ATOM 1322 N N . VAL A 1 177 ? 7.068 -9.290 -7.561 1.00 88.31 177 VAL A N 1
ATOM 1323 C CA . VAL A 1 177 ? 5.990 -8.515 -8.208 1.00 88.31 177 VAL A CA 1
ATOM 1324 C C . VAL A 1 177 ? 6.467 -7.346 -9.065 1.00 88.31 177 VAL A C 1
ATOM 1326 O O . VAL A 1 177 ? 5.728 -6.878 -9.924 1.00 88.31 177 VAL A O 1
ATOM 1329 N N . LEU A 1 178 ? 7.715 -6.906 -8.888 1.00 87.88 178 LEU A N 1
ATOM 1330 C CA . LEU A 1 178 ? 8.335 -5.879 -9.731 1.00 87.88 178 LEU A CA 1
ATOM 1331 C C . LEU A 1 178 ? 8.918 -6.448 -11.035 1.00 87.88 178 LEU A C 1
ATOM 1333 O O . LEU A 1 178 ? 9.175 -5.687 -11.960 1.00 87.88 178 LEU A O 1
ATOM 1337 N N . VAL A 1 179 ? 9.139 -7.766 -11.141 1.00 88.50 179 VAL A N 1
ATOM 1338 C CA . VAL A 1 179 ? 9.768 -8.390 -12.325 1.00 88.50 179 VAL A CA 1
ATOM 1339 C C . VAL A 1 179 ? 9.040 -8.051 -13.635 1.00 88.50 179 VAL A C 1
ATOM 1341 O O . VAL A 1 179 ? 9.727 -7.729 -14.605 1.00 88.50 179 VAL A O 1
ATOM 1344 N N . PRO A 1 180 ? 7.693 -8.054 -13.699 1.00 86.62 180 PRO A N 1
ATOM 1345 C CA . PRO A 1 180 ? 6.964 -7.706 -14.919 1.00 86.62 180 PRO A CA 1
ATOM 1346 C C . PRO A 1 180 ? 7.124 -6.251 -15.378 1.00 86.62 180 PRO A C 1
ATOM 1348 O O . PRO A 1 180 ? 6.722 -5.941 -16.497 1.00 86.62 180 PRO A O 1
ATOM 1351 N N . LEU A 1 181 ? 7.664 -5.356 -14.541 1.00 87.06 181 LEU A N 1
ATOM 1352 C CA . LEU A 1 181 ? 7.942 -3.976 -14.944 1.00 87.06 181 LEU A CA 1
ATOM 1353 C C . LEU A 1 181 ? 9.137 -3.896 -15.897 1.00 87.06 181 LEU A C 1
ATOM 1355 O O . LEU A 1 181 ? 9.148 -3.052 -16.779 1.00 87.06 181 LEU A O 1
ATOM 1359 N N . PHE A 1 182 ? 10.123 -4.783 -15.756 1.00 86.12 182 PHE A N 1
ATOM 1360 C CA . PHE A 1 182 ? 11.398 -4.712 -16.482 1.00 86.12 182 PHE A CA 1
ATOM 1361 C C . PHE A 1 182 ? 11.408 -5.491 -17.809 1.00 86.12 182 PHE A C 1
ATOM 1363 O O . PHE A 1 182 ? 12.481 -5.877 -18.278 1.00 86.12 182 PHE A O 1
ATOM 1370 N N . GLN A 1 183 ? 10.231 -5.783 -18.368 1.00 77.50 183 GLN A N 1
ATOM 1371 C CA . GLN A 1 183 ? 10.060 -6.572 -19.594 1.00 77.50 183 GLN A CA 1
ATOM 1372 C C . GLN A 1 183 ? 9.892 -5.702 -20.837 1.00 77.50 183 GLN A C 1
ATOM 1374 O O . GLN A 1 183 ? 9.219 -4.652 -20.739 1.00 77.50 183 GLN A O 1
#